Protein AF-A0A8R1Y321-F1 (afdb_monomer_lite)

Organism: Onchocerca volvulus (NCBI:txid6282)

Secondary structure (DSSP, 8-state):
-HHHHHHHHHHHHHHHHHHHHHHHHHTS--GGG-HHHHHHHHHHHHHHHHHTT-SEEEEEEEEEEEEEEESSEEEEEEEEEEEEEEEESTT--HHHHTTPPB-TTS--EEEEEEEEEETT--EEEEE-

Sequence (128 aa):
MQIYFLISTIFEMLRLIVLSAIFVSFSNGQYENDSDVKDVIDDSLLMINAKMKSKFLYKLEKIVKAHVLVVESTIYDLVLRLAPTSCKMKGLKRSSIGKCKRNMKQKPKDVALRISESMTGKLTVELK

Foldseek 3Di:
DVVVVVVVVVVVVVVVVVVVVVVVVCLLPQCQVPPVVVVLCLVCQLVVQVVVPDQFGKDFPGWPGWDWDDDQKIKIWTKTWIFTFPHGNPPDDSVCNVVTHGDPVDGTDIWTKMWIQHPVRDIDIGTD

InterPro domains:
  IPR000010 Cystatin domain [PF00031] (33-95)
  IPR000010 Cystatin domain [cd00042] (32-118)
  IPR046350 Cystatin superfamily [SSF54403] (32-104)

Structure (mmCIF, N/CA/C/O backbone):
data_AF-A0A8R1Y321-F1
#
_entry.id   AF-A0A8R1Y321-F1
#
loop_
_atom_site.group_PDB
_atom_site.id
_atom_site.type_symbol
_atom_site.label_atom_id
_atom_site.label_alt_id
_atom_site.label_comp_id
_atom_site.label_asym_id
_atom_site.label_entity_id
_atom_site.label_seq_id
_atom_site.pdbx_PDB_ins_code
_atom_site.Cartn_x
_atom_site.Cartn_y
_atom_site.Cartn_z
_atom_site.occupancy
_atom_site.B_iso_or_equiv
_atom_site.auth_seq_id
_atom_site.auth_comp_id
_atom_site.auth_asym_id
_atom_site.auth_atom_id
_atom_site.pdbx_PDB_model_num
ATOM 1 N N . MET A 1 1 ? 23.210 24.490 -53.028 1.00 63.00 1 MET A N 1
ATOM 2 C CA . MET A 1 1 ? 22.841 23.098 -52.677 1.00 63.00 1 MET A CA 1
ATOM 3 C C . MET A 1 1 ? 22.967 22.809 -51.173 1.00 63.00 1 MET A C 1
ATOM 5 O O . MET A 1 1 ? 22.048 22.224 -50.624 1.00 63.00 1 MET A O 1
ATOM 9 N N . GLN A 1 2 ? 24.008 23.284 -50.470 1.00 66.06 2 GLN A N 1
ATOM 10 C CA . GLN A 1 2 ? 24.185 23.075 -49.014 1.00 66.06 2 GLN A CA 1
ATOM 11 C C . GLN A 1 2 ? 23.057 23.606 -48.106 1.00 66.06 2 GLN A C 1
ATOM 13 O O . GLN A 1 2 ? 22.724 22.957 -47.121 1.00 66.06 2 GLN A O 1
ATOM 18 N N . ILE A 1 3 ? 22.437 24.746 -48.436 1.00 73.12 3 ILE A N 1
ATOM 19 C CA . ILE A 1 3 ? 21.375 25.344 -47.602 1.00 73.12 3 ILE A CA 1
ATOM 20 C C . ILE A 1 3 ? 20.132 24.441 -47.533 1.00 73.12 3 ILE A C 1
ATOM 22 O O . ILE A 1 3 ? 19.576 24.244 -46.459 1.00 73.12 3 ILE A O 1
ATOM 26 N N . TYR A 1 4 ? 19.738 23.826 -48.653 1.00 70.12 4 TYR A N 1
ATOM 27 C CA . TYR A 1 4 ? 18.613 22.883 -48.684 1.00 70.12 4 TYR A CA 1
ATOM 28 C C . TYR A 1 4 ? 18.871 21.650 -47.815 1.00 70.12 4 TYR A C 1
ATOM 30 O O . TYR A 1 4 ? 17.965 21.176 -47.135 1.00 70.12 4 TYR A O 1
ATOM 38 N N . PHE A 1 5 ? 20.116 21.169 -47.789 1.00 70.00 5 PHE A N 1
ATOM 39 C CA . PHE A 1 5 ? 20.499 20.030 -46.960 1.00 70.00 5 PHE A CA 1
ATOM 40 C C . PHE A 1 5 ? 20.405 20.362 -45.461 1.00 70.00 5 PHE A C 1
ATOM 42 O O . PHE A 1 5 ? 19.859 19.574 -44.698 1.00 70.00 5 PHE A O 1
ATOM 49 N N . LEU A 1 6 ? 20.848 21.558 -45.051 1.00 68.25 6 LEU A N 1
ATOM 50 C CA . LEU A 1 6 ? 20.747 22.038 -43.664 1.00 68.25 6 LEU A CA 1
ATOM 51 C C . LEU A 1 6 ? 19.299 22.260 -43.204 1.00 68.25 6 LEU A C 1
ATOM 53 O O . LEU A 1 6 ? 18.945 21.913 -42.083 1.00 68.25 6 LEU A O 1
ATOM 57 N N . ILE A 1 7 ? 18.443 22.824 -44.060 1.00 74.81 7 ILE A N 1
ATOM 58 C CA . ILE A 1 7 ? 17.025 23.026 -43.721 1.00 74.81 7 ILE A CA 1
ATOM 59 C C . ILE A 1 7 ? 16.316 21.672 -43.574 1.00 74.81 7 ILE A C 1
ATOM 61 O O . ILE A 1 7 ? 15.535 21.485 -42.641 1.00 74.81 7 ILE A O 1
ATOM 65 N N . SER A 1 8 ? 16.628 20.709 -44.448 1.00 77.31 8 SER A N 1
ATOM 66 C CA . SER A 1 8 ? 16.057 19.361 -44.382 1.00 77.31 8 SER A CA 1
ATOM 67 C C . SER A 1 8 ? 16.451 18.622 -43.101 1.00 77.31 8 SER A C 1
ATOM 69 O O . SER A 1 8 ? 15.596 17.985 -42.490 1.00 77.31 8 SER A O 1
ATOM 71 N N . THR A 1 9 ? 17.710 18.712 -42.658 1.00 75.44 9 THR A N 1
ATOM 72 C CA . THR A 1 9 ? 18.143 18.053 -41.413 1.00 75.44 9 THR A CA 1
ATOM 73 C C . THR A 1 9 ? 17.511 18.688 -40.179 1.00 75.44 9 THR A C 1
ATOM 75 O O . THR A 1 9 ? 17.094 17.964 -39.278 1.00 75.44 9 THR A O 1
ATOM 78 N N . ILE A 1 10 ? 17.369 20.018 -40.142 1.00 79.06 10 ILE A N 1
ATOM 79 C CA . ILE A 1 10 ? 16.672 20.712 -39.048 1.00 79.06 10 ILE A CA 1
ATOM 80 C C . ILE A 1 10 ? 15.201 20.286 -38.988 1.00 79.06 10 ILE A C 1
ATOM 82 O O . ILE A 1 10 ? 14.695 20.028 -37.898 1.00 79.06 10 ILE A O 1
ATOM 86 N N . PHE A 1 11 ? 14.522 20.172 -40.134 1.00 79.12 11 PHE A N 1
ATOM 87 C CA . PHE A 1 11 ? 13.121 19.751 -40.181 1.00 79.12 11 PHE A CA 1
ATOM 88 C C . PHE A 1 11 ? 12.925 18.316 -39.672 1.00 79.12 11 PHE A C 1
ATOM 90 O O . PHE A 1 11 ? 12.027 18.076 -38.865 1.00 79.12 11 PHE A O 1
ATOM 97 N N . GLU A 1 12 ? 13.791 17.376 -40.064 1.00 78.75 12 GLU A N 1
ATOM 98 C CA . GLU A 1 12 ? 13.739 15.993 -39.565 1.00 78.75 12 GLU A CA 1
ATOM 99 C C . GLU A 1 12 ? 14.048 15.903 -38.065 1.00 78.75 12 GLU A C 1
ATOM 101 O O . GLU A 1 12 ? 13.339 15.222 -37.322 1.00 78.75 12 GLU A O 1
ATOM 106 N N . MET A 1 13 ? 15.038 16.659 -37.581 1.00 77.25 13 MET A N 1
ATOM 107 C CA . MET A 1 13 ? 15.324 16.763 -36.145 1.00 77.25 13 MET A CA 1
ATOM 108 C C . MET A 1 13 ? 14.121 17.318 -35.372 1.00 77.25 13 MET A C 1
ATOM 110 O O . MET A 1 13 ? 13.748 16.773 -34.334 1.00 77.25 13 MET A O 1
ATOM 114 N N . LEU A 1 14 ? 13.469 18.364 -35.892 1.00 79.25 14 LEU A N 1
ATOM 115 C CA . LEU A 1 14 ? 12.276 18.945 -35.279 1.00 79.25 14 LEU A CA 1
ATOM 116 C C . LEU A 1 14 ? 11.122 17.934 -35.248 1.00 79.25 14 LEU A C 1
ATOM 118 O O . LEU A 1 14 ? 10.436 17.810 -34.236 1.00 79.25 14 LEU A O 1
ATOM 122 N N . ARG A 1 15 ? 10.938 17.168 -36.329 1.00 78.62 15 ARG A N 1
ATOM 123 C CA . ARG A 1 15 ? 9.914 16.124 -36.429 1.00 78.62 15 ARG A CA 1
ATOM 124 C C . ARG A 1 15 ? 10.136 15.017 -35.399 1.00 78.62 15 ARG A C 1
ATOM 126 O O . ARG A 1 15 ? 9.180 14.613 -34.742 1.00 78.62 15 ARG A O 1
ATOM 1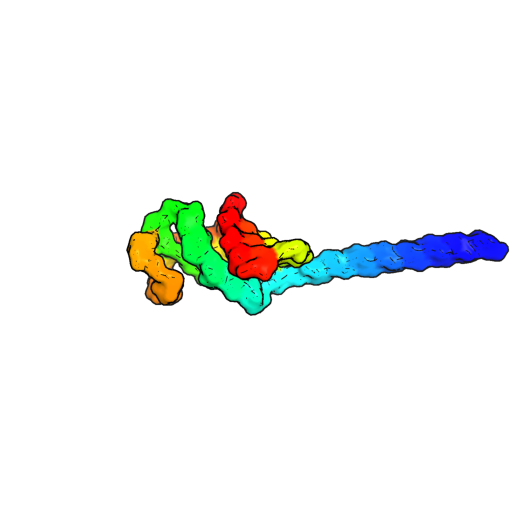33 N N . LEU A 1 16 ? 11.381 14.580 -35.200 1.00 74.38 16 LEU A N 1
ATOM 134 C CA . LEU A 1 16 ? 11.735 13.601 -34.167 1.00 74.38 16 LEU A CA 1
ATOM 135 C C . LEU A 1 16 ? 11.481 14.132 -32.747 1.00 74.38 16 LEU A C 1
ATOM 137 O O . LEU A 1 16 ? 10.967 13.393 -31.908 1.00 74.38 16 LEU A O 1
ATOM 141 N N . ILE A 1 17 ? 11.777 15.409 -32.484 1.00 76.50 17 ILE A N 1
ATOM 142 C CA . ILE A 1 17 ? 11.510 16.054 -31.185 1.00 76.50 17 ILE A CA 1
ATOM 143 C C . ILE A 1 17 ? 10.001 16.166 -30.920 1.00 76.50 17 ILE A C 1
ATOM 145 O O . ILE A 1 17 ? 9.538 15.892 -29.814 1.00 76.50 17 ILE A O 1
ATOM 149 N N . VAL A 1 18 ? 9.210 16.537 -31.929 1.00 75.50 18 VAL A N 1
ATOM 150 C CA . VAL A 1 18 ? 7.747 16.613 -31.795 1.00 75.50 18 VAL A CA 1
ATOM 151 C C . VAL A 1 18 ? 7.155 15.222 -31.550 1.00 75.50 18 VAL A C 1
ATOM 153 O O . VAL A 1 18 ? 6.310 15.065 -30.670 1.00 75.50 18 VAL A O 1
ATOM 156 N N . LEU A 1 19 ? 7.627 14.196 -32.266 1.00 72.50 19 LEU A N 1
ATOM 157 C CA . LEU A 1 19 ? 7.163 12.817 -32.082 1.00 72.50 19 LEU A CA 1
ATOM 158 C C . LEU A 1 19 ? 7.495 12.269 -30.688 1.00 72.50 19 LEU A C 1
ATOM 160 O O . LEU A 1 19 ? 6.642 11.628 -30.072 1.00 72.50 19 LEU A O 1
ATOM 164 N N . SER A 1 20 ? 8.687 12.555 -30.155 1.00 66.38 20 SER A N 1
ATOM 165 C CA . SER A 1 20 ? 9.057 12.122 -28.802 1.00 66.38 20 SER A CA 1
ATOM 166 C C . SER A 1 20 ? 8.240 12.837 -27.719 1.00 66.38 20 SER A C 1
ATOM 168 O O . SER A 1 20 ? 7.774 12.186 -26.784 1.00 66.38 20 SER A O 1
ATOM 170 N N . ALA A 1 21 ? 7.961 14.136 -27.873 1.00 63.66 21 ALA A N 1
ATOM 171 C CA . ALA A 1 21 ? 7.111 14.888 -26.944 1.00 63.66 21 ALA A CA 1
ATOM 172 C C . ALA A 1 21 ? 5.655 14.377 -26.910 1.00 63.66 21 ALA A C 1
ATOM 174 O O . ALA A 1 21 ? 5.042 14.291 -25.838 1.00 63.66 21 ALA A O 1
ATOM 175 N N . ILE A 1 22 ? 5.103 13.995 -28.068 1.00 61.16 22 ILE A N 1
ATOM 176 C CA . ILE A 1 22 ? 3.767 13.383 -28.153 1.00 61.16 22 ILE A CA 1
ATOM 177 C C . ILE A 1 22 ? 3.756 12.030 -27.431 1.00 61.16 22 ILE A C 1
ATOM 179 O O . ILE A 1 22 ? 2.821 11.751 -26.679 1.00 61.16 22 ILE A O 1
ATOM 183 N N . PHE A 1 23 ? 4.805 11.217 -27.594 1.00 57.06 23 PHE A N 1
ATOM 184 C CA . PHE A 1 23 ? 4.894 9.903 -26.954 1.00 57.06 23 PHE A CA 1
ATOM 185 C C . PHE A 1 23 ? 4.923 10.002 -25.420 1.00 57.06 23 PHE A C 1
ATOM 187 O O . PHE A 1 23 ? 4.174 9.298 -24.745 1.00 57.06 23 PHE A O 1
ATOM 194 N N . VAL A 1 24 ? 5.694 10.949 -24.869 1.00 57.78 24 VAL A N 1
ATOM 195 C CA . VAL A 1 24 ? 5.735 11.221 -23.416 1.00 57.78 24 VAL A CA 1
ATOM 196 C C . VAL A 1 24 ? 4.381 11.715 -22.890 1.00 57.78 24 VAL A C 1
ATOM 198 O O . VAL A 1 24 ? 3.977 11.397 -21.771 1.00 57.78 24 VAL A O 1
ATOM 201 N N . SER A 1 25 ? 3.639 12.473 -23.699 1.00 53.44 25 SER A N 1
ATOM 202 C CA . SER A 1 25 ? 2.307 12.951 -23.313 1.00 53.44 25 SER A CA 1
ATOM 203 C C . SER A 1 25 ? 1.280 11.816 -23.294 1.00 53.44 25 SER A C 1
ATOM 205 O O . SER A 1 25 ? 0.476 11.744 -22.365 1.00 53.44 25 SER A O 1
ATOM 207 N N . PHE A 1 26 ? 1.340 10.906 -24.272 1.00 51.69 26 PHE A N 1
ATOM 208 C CA . PHE A 1 26 ? 0.437 9.757 -24.387 1.00 51.69 26 PHE A CA 1
ATOM 209 C C . PHE A 1 26 ? 0.659 8.709 -23.285 1.00 51.69 26 PHE A C 1
ATOM 211 O O . PHE A 1 26 ? -0.299 8.075 -22.850 1.00 51.69 26 PHE A O 1
ATOM 218 N N . SER A 1 27 ? 1.882 8.580 -22.756 1.00 51.97 27 SER A N 1
ATOM 219 C CA . SER A 1 27 ? 2.160 7.695 -21.613 1.00 51.97 27 SER A CA 1
ATOM 220 C C . SER A 1 27 ? 1.518 8.135 -20.290 1.00 51.97 27 SER A C 1
ATOM 222 O O . SER A 1 27 ? 1.479 7.343 -19.350 1.00 51.97 27 SER A O 1
ATOM 224 N N . ASN A 1 28 ? 0.922 9.335 -20.218 1.00 53.28 28 ASN A N 1
ATOM 225 C CA . ASN A 1 28 ? 0.047 9.738 -19.105 1.00 53.28 28 ASN A CA 1
ATOM 226 C C . ASN A 1 28 ? -1.347 9.086 -19.188 1.00 53.28 28 ASN A C 1
ATOM 228 O O . ASN A 1 28 ? -2.345 9.705 -18.812 1.00 53.28 28 ASN A O 1
ATOM 232 N N . GLY A 1 29 ? -1.417 7.862 -19.723 1.00 55.91 29 GLY A N 1
ATOM 233 C CA . GLY A 1 29 ? -2.636 7.079 -19.838 1.00 55.91 29 GLY A CA 1
ATOM 234 C C . GLY A 1 29 ? -3.376 7.041 -18.507 1.00 55.91 29 GLY A C 1
ATOM 235 O O . GLY A 1 29 ? -2.780 6.967 -17.439 1.00 55.91 29 GLY A O 1
ATOM 236 N N . GLN A 1 30 ? -4.694 7.159 -18.572 1.00 64.75 30 GLN A N 1
ATOM 237 C CA . GLN A 1 30 ? -5.570 7.066 -17.414 1.00 64.75 30 GLN A CA 1
ATOM 238 C C . GLN A 1 30 ? -5.528 5.639 -16.846 1.00 64.75 30 GLN A C 1
ATOM 240 O O . GLN A 1 30 ? -6.291 4.769 -17.266 1.00 64.75 30 GLN A O 1
ATOM 245 N N . TYR A 1 31 ? -4.610 5.384 -15.908 1.00 76.69 31 TYR A N 1
ATOM 246 C CA . TYR A 1 31 ? -4.430 4.072 -15.277 1.00 76.69 31 TYR A CA 1
ATOM 247 C C . TYR A 1 31 ? -5.498 3.774 -14.205 1.00 76.69 31 TYR A C 1
ATOM 249 O O . TYR A 1 31 ? -5.404 2.782 -13.489 1.00 76.69 31 TYR A O 1
ATOM 257 N N . GLU A 1 32 ? -6.540 4.605 -14.050 1.00 77.12 32 GLU A N 1
ATOM 258 C CA . GLU A 1 32 ? -7.569 4.403 -13.017 1.00 77.12 32 GLU A CA 1
ATOM 259 C C . GLU A 1 32 ? -8.390 3.119 -13.222 1.00 77.12 32 GLU A C 1
ATOM 261 O O . GLU A 1 32 ? -9.014 2.624 -12.280 1.00 77.12 32 GLU A O 1
ATOM 266 N N . ASN A 1 33 ? -8.409 2.584 -14.445 1.00 80.94 33 ASN A N 1
ATOM 267 C CA . ASN A 1 33 ? -9.113 1.346 -14.779 1.00 80.94 33 ASN A CA 1
ATOM 268 C C . ASN A 1 33 ? -8.189 0.138 -14.959 1.00 80.94 33 ASN A C 1
ATOM 270 O O . ASN A 1 33 ? -8.715 -0.968 -15.108 1.00 80.94 33 ASN A O 1
ATOM 274 N N . ASP A 1 34 ? -6.875 0.352 -14.910 1.00 86.69 34 ASP A N 1
ATOM 275 C CA . ASP A 1 34 ? -5.849 -0.673 -15.074 1.00 86.69 34 ASP A CA 1
ATOM 276 C C . ASP A 1 34 ? -5.964 -1.739 -13.967 1.00 86.69 34 ASP A C 1
ATOM 278 O O . ASP A 1 34 ? -6.208 -1.412 -12.797 1.00 86.69 34 ASP A O 1
ATOM 282 N N . SER A 1 35 ? -5.874 -3.019 -14.342 1.00 89.25 35 SER A N 1
ATOM 283 C CA . SER A 1 35 ? -5.956 -4.137 -13.394 1.00 89.25 35 SER A CA 1
ATOM 284 C C . SER A 1 35 ? -4.793 -4.129 -12.416 1.00 89.25 35 SER A C 1
ATOM 286 O O . SER A 1 35 ? -5.013 -4.322 -11.223 1.00 89.25 35 SER A O 1
ATOM 288 N N . ASP A 1 36 ? -3.594 -3.809 -12.891 1.00 88.62 36 ASP A N 1
ATOM 289 C CA . ASP A 1 36 ? -2.369 -3.883 -12.102 1.00 88.62 36 ASP A CA 1
ATOM 290 C C . ASP A 1 36 ? -2.398 -2.804 -11.014 1.00 88.62 36 ASP A C 1
ATOM 292 O O . ASP A 1 36 ? -2.074 -3.049 -9.851 1.00 88.62 36 ASP A O 1
ATOM 296 N N . VAL A 1 37 ? -2.925 -1.618 -11.347 1.00 92.44 37 VAL A N 1
ATOM 297 C CA . VAL A 1 37 ? -3.153 -0.550 -10.364 1.00 92.44 37 VAL A CA 1
ATOM 298 C C . VAL A 1 37 ? -4.157 -0.978 -9.293 1.00 92.44 37 VAL A C 1
ATOM 300 O O . VAL A 1 37 ? -3.949 -0.692 -8.111 1.00 92.44 37 VAL A O 1
ATOM 303 N N . LYS A 1 38 ? -5.247 -1.659 -9.668 1.00 93.25 38 LYS A N 1
ATOM 304 C CA . LYS A 1 38 ? -6.242 -2.148 -8.698 1.00 93.25 38 LYS A CA 1
ATOM 305 C C . LYS A 1 38 ? -5.651 -3.208 -7.777 1.00 93.25 38 LYS A C 1
ATOM 307 O O . LYS A 1 38 ? -5.846 -3.107 -6.565 1.00 93.25 38 LYS A O 1
ATOM 312 N N . ASP A 1 39 ? -4.894 -4.147 -8.328 1.00 92.44 39 ASP A N 1
ATOM 313 C CA . ASP A 1 39 ? -4.267 -5.228 -7.573 1.00 92.44 39 ASP A CA 1
ATOM 314 C C . ASP A 1 39 ? -3.256 -4.675 -6.563 1.00 92.44 39 ASP A C 1
ATOM 316 O O . ASP A 1 39 ? -3.322 -4.997 -5.373 1.00 92.44 39 ASP A O 1
ATOM 320 N N . VAL A 1 40 ? -2.410 -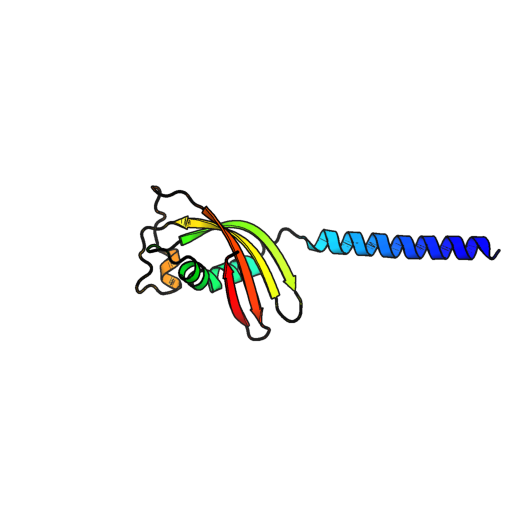3.728 -6.980 1.00 94.25 40 VAL A N 1
ATOM 321 C CA . VAL A 1 40 ? -1.450 -3.057 -6.090 1.00 94.25 40 VAL A CA 1
ATOM 322 C C . VAL A 1 40 ? -2.152 -2.252 -4.991 1.00 94.25 40 VAL A C 1
ATOM 324 O O . VAL A 1 40 ? -1.700 -2.227 -3.837 1.00 94.25 40 VAL A O 1
ATOM 327 N N . ILE A 1 41 ? -3.286 -1.609 -5.284 1.00 94.75 41 ILE A N 1
ATOM 328 C CA . ILE A 1 41 ? -4.084 -0.922 -4.256 1.00 94.75 41 ILE A CA 1
ATOM 329 C C . ILE A 1 41 ? -4.686 -1.928 -3.268 1.00 94.75 41 ILE A C 1
ATOM 331 O O . ILE A 1 41 ? -4.621 -1.704 -2.057 1.00 94.75 41 ILE A O 1
ATOM 335 N N . ASP A 1 42 ? -5.241 -3.039 -3.744 1.00 92.75 42 ASP A N 1
ATOM 336 C CA . ASP A 1 42 ? -5.844 -4.064 -2.890 1.00 92.75 42 ASP A CA 1
ATOM 337 C C . ASP A 1 42 ? -4.802 -4.801 -2.032 1.00 92.75 42 ASP A C 1
ATOM 339 O O . ASP A 1 42 ? -5.083 -5.167 -0.880 1.00 92.75 42 ASP A O 1
ATOM 343 N N . ASP A 1 43 ? -3.591 -4.992 -2.557 1.00 92.62 43 ASP A N 1
ATOM 344 C CA . ASP A 1 43 ? -2.420 -5.512 -1.848 1.00 92.62 43 ASP A CA 1
ATOM 345 C C . ASP A 1 43 ? -1.950 -4.558 -0.746 1.00 92.62 43 ASP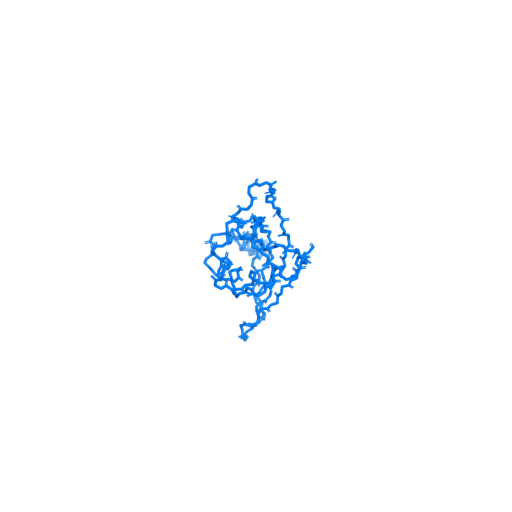 A C 1
ATOM 347 O O . ASP A 1 43 ? -1.674 -4.969 0.389 1.00 92.62 43 ASP A O 1
ATOM 351 N N . SER A 1 44 ? -1.932 -3.263 -1.048 1.00 94.12 44 SER A N 1
ATOM 352 C CA . SER A 1 44 ? -1.436 -2.219 -0.152 1.00 94.12 44 SER A CA 1
ATOM 353 C C . SER A 1 44 ? -2.492 -1.650 0.803 1.00 94.12 44 SER A C 1
ATOM 355 O O . SER A 1 44 ? -2.137 -0.937 1.748 1.00 94.12 44 SER A O 1
ATOM 357 N N . LEU A 1 45 ? -3.781 -1.978 0.645 1.00 93.50 45 LEU A N 1
ATOM 358 C CA . LEU A 1 45 ? -4.886 -1.344 1.378 1.00 93.50 45 LEU A CA 1
ATOM 359 C C . LEU A 1 45 ? -4.735 -1.428 2.902 1.00 93.50 45 LEU A C 1
ATOM 361 O O . LEU A 1 45 ? -5.094 -0.488 3.619 1.00 93.50 45 LEU A O 1
ATOM 365 N N . LEU A 1 46 ? -4.184 -2.532 3.415 1.00 91.62 46 LEU A N 1
ATOM 366 C CA . LEU A 1 46 ? -3.907 -2.687 4.845 1.00 91.62 46 LEU A CA 1
ATOM 367 C C . LEU A 1 46 ? -2.776 -1.752 5.310 1.00 91.62 46 LEU A C 1
ATOM 369 O O . LEU A 1 46 ? -2.886 -1.144 6.376 1.00 91.62 46 LEU A O 1
ATOM 373 N N . MET A 1 47 ? -1.726 -1.589 4.500 1.00 93.56 47 MET A N 1
ATOM 374 C CA . MET A 1 47 ? -0.626 -0.659 4.775 1.00 93.56 47 MET A CA 1
ATOM 375 C C . MET A 1 47 ? -1.101 0.797 4.714 1.00 93.56 47 MET A C 1
ATOM 377 O O . MET A 1 47 ? -0.788 1.574 5.616 1.00 93.56 47 MET A O 1
ATOM 381 N N . ILE A 1 48 ? -1.923 1.150 3.718 1.00 94.94 48 ILE A N 1
ATOM 382 C CA . ILE A 1 48 ? -2.563 2.471 3.602 1.00 94.94 48 ILE A CA 1
ATOM 383 C C . ILE A 1 48 ? -3.363 2.770 4.875 1.00 94.94 48 ILE A C 1
ATOM 385 O O . ILE A 1 48 ? -3.165 3.798 5.525 1.00 94.94 48 ILE A O 1
ATOM 389 N N . ASN A 1 49 ? -4.223 1.835 5.284 1.00 93.69 49 ASN A N 1
ATOM 390 C CA . ASN A 1 49 ? -5.017 1.945 6.504 1.00 93.69 49 ASN A CA 1
ATOM 391 C C . ASN A 1 49 ? -4.152 2.148 7.759 1.00 93.69 49 ASN A C 1
ATOM 393 O O . ASN A 1 49 ? -4.451 3.029 8.571 1.00 93.69 49 ASN A O 1
ATOM 397 N N . ALA A 1 50 ? -3.061 1.389 7.894 1.00 92.56 50 ALA A N 1
ATOM 398 C CA . ALA A 1 50 ? -2.116 1.536 8.998 1.00 92.56 50 ALA A CA 1
ATOM 399 C C . ALA A 1 50 ? -1.448 2.925 9.010 1.00 92.56 50 ALA A C 1
ATOM 401 O O . ALA A 1 50 ? -1.357 3.558 10.066 1.00 92.56 50 ALA A O 1
ATOM 402 N N . LYS A 1 51 ? -1.043 3.443 7.841 1.00 94.19 51 LYS A N 1
ATOM 403 C CA . LYS A 1 51 ? -0.424 4.773 7.702 1.00 94.19 51 LYS A CA 1
ATOM 404 C C . LYS A 1 51 ? -1.378 5.917 8.042 1.00 94.19 51 LYS A C 1
ATOM 406 O O . LYS A 1 51 ? -0.935 6.920 8.593 1.00 94.19 51 LYS A O 1
ATOM 411 N N . MET A 1 52 ? -2.680 5.763 7.796 1.00 92.62 52 MET A N 1
ATOM 412 C CA . MET A 1 52 ? -3.674 6.793 8.127 1.00 92.62 52 MET A CA 1
ATOM 413 C C . MET A 1 52 ? -3.942 6.961 9.630 1.00 92.62 52 MET A C 1
ATOM 415 O O . MET A 1 52 ? -4.635 7.905 10.010 1.00 92.62 52 MET A O 1
ATOM 419 N N . LYS A 1 53 ? -3.447 6.052 10.486 1.00 88.88 53 LYS A N 1
ATOM 420 C CA . LYS A 1 53 ? -3.567 6.119 11.959 1.00 88.88 53 LYS A CA 1
ATOM 421 C C . LYS A 1 53 ? -5.005 6.307 12.475 1.00 88.88 53 LYS A C 1
ATOM 423 O O . LYS A 1 53 ? -5.226 6.872 13.546 1.00 88.88 53 LYS A O 1
ATOM 428 N N . SER A 1 54 ? -6.008 5.832 11.735 1.00 89.38 54 SER A N 1
ATOM 429 C CA . SER A 1 54 ? -7.407 5.934 12.159 1.00 89.38 54 SER A CA 1
ATOM 430 C C . SER A 1 54 ? -7.819 4.774 13.064 1.00 89.38 54 SER A C 1
ATOM 432 O O . SER A 1 54 ? -7.323 3.655 12.947 1.00 89.38 54 SER A O 1
ATOM 434 N N . LYS A 1 55 ? -8.794 5.025 13.945 1.00 89.38 55 LYS A N 1
ATOM 435 C CA . LYS A 1 55 ? -9.422 3.980 14.770 1.00 89.38 55 LYS A CA 1
ATOM 436 C C . LYS A 1 55 ? -10.227 2.980 13.927 1.00 89.38 55 LYS A C 1
ATOM 438 O O . LYS A 1 55 ? -10.396 1.833 14.349 1.00 89.38 55 LYS A O 1
ATOM 443 N N . PHE A 1 56 ? -10.716 3.414 12.766 1.00 91.12 56 PHE A N 1
ATOM 444 C CA . PHE A 1 56 ? -11.557 2.628 11.868 1.00 91.12 56 PHE A CA 1
ATOM 445 C C . PHE A 1 56 ? -10.851 2.346 10.545 1.00 91.12 56 PHE A C 1
ATOM 447 O O . PHE A 1 56 ? -10.029 3.140 10.088 1.00 91.12 56 PHE A O 1
ATOM 454 N N . LEU A 1 57 ? -11.209 1.223 9.928 1.00 92.69 57 LEU A N 1
ATOM 455 C CA . LEU A 1 57 ? -10.773 0.889 8.582 1.00 92.69 57 LEU A CA 1
ATOM 456 C C . LEU A 1 57 ? -11.483 1.750 7.541 1.00 92.69 57 LEU A C 1
ATOM 458 O O . LEU A 1 57 ? -12.639 2.151 7.709 1.00 92.69 57 LEU A O 1
ATOM 462 N N . TYR A 1 58 ? -10.801 1.934 6.426 1.00 93.81 58 TYR A N 1
ATOM 463 C CA . TYR A 1 58 ? -11.294 2.541 5.211 1.00 93.81 58 TYR A CA 1
ATOM 464 C C . TYR A 1 58 ? -11.237 1.530 4.077 1.00 93.81 58 TYR A C 1
ATOM 466 O O . TYR A 1 58 ? -10.335 0.691 4.007 1.00 93.81 58 TYR A O 1
ATOM 474 N N . LYS A 1 59 ? -12.209 1.642 3.182 1.00 93.31 59 LYS A N 1
ATOM 475 C CA . LYS A 1 59 ? -12.282 0.889 1.936 1.00 93.31 59 LYS A CA 1
ATOM 476 C C . LYS A 1 59 ? -12.004 1.800 0.758 1.00 93.31 59 LYS A C 1
ATOM 478 O O . LYS A 1 59 ? -12.367 2.976 0.802 1.00 93.31 59 LYS A O 1
ATOM 483 N N . LEU A 1 60 ? -11.435 1.232 -0.296 1.00 94.50 60 LEU A N 1
ATOM 484 C CA . LEU A 1 60 ? -11.402 1.884 -1.592 1.00 94.50 60 LEU A CA 1
ATOM 485 C C . LEU A 1 60 ? -12.837 2.076 -2.100 1.00 94.50 60 LEU A C 1
ATOM 487 O O . LEU A 1 60 ? -13.626 1.134 -2.118 1.00 94.50 60 LEU A O 1
ATOM 491 N N . GLU A 1 61 ? -13.178 3.307 -2.467 1.00 93.44 61 GLU A N 1
ATOM 492 C CA . GLU A 1 61 ? -14.429 3.636 -3.154 1.00 93.44 61 GLU A CA 1
ATOM 493 C C . GLU A 1 61 ? -14.176 3.937 -4.630 1.00 93.44 61 GLU A C 1
ATOM 495 O O . GLU A 1 61 ? -14.926 3.479 -5.487 1.00 93.44 61 GLU A O 1
ATOM 500 N N . LYS A 1 62 ? -13.123 4.707 -4.929 1.00 93.88 62 LYS A N 1
ATOM 501 C CA . LYS A 1 62 ? -12.766 5.077 -6.298 1.00 93.88 62 LYS A CA 1
ATOM 502 C C . LYS A 1 62 ? -11.281 5.420 -6.407 1.00 93.88 62 LYS A C 1
ATOM 504 O O . LYS A 1 62 ? -10.727 6.047 -5.507 1.00 93.88 62 LYS A O 1
ATOM 509 N N . ILE A 1 63 ? -10.669 5.081 -7.536 1.00 94.69 63 ILE A N 1
ATOM 510 C CA . ILE A 1 63 ? -9.374 5.631 -7.949 1.00 94.69 63 ILE A CA 1
ATOM 511 C C . ILE A 1 63 ? -9.666 6.967 -8.644 1.00 94.69 63 ILE A C 1
ATOM 513 O O . ILE A 1 63 ? -10.357 7.008 -9.660 1.00 94.69 63 ILE A O 1
ATOM 517 N N . VAL A 1 64 ? -9.257 8.076 -8.026 1.00 93.94 64 VAL A N 1
ATOM 518 C CA . VAL A 1 64 ? -9.521 9.435 -8.532 1.00 93.94 64 VAL A CA 1
ATOM 519 C C . VAL A 1 64 ? -8.490 9.822 -9.581 1.00 93.94 64 VAL A C 1
ATOM 521 O O . VAL A 1 64 ? -8.846 10.451 -10.572 1.00 93.94 64 VAL A O 1
ATOM 524 N N . LYS A 1 65 ? -7.230 9.460 -9.334 1.00 92.94 65 LYS A N 1
ATOM 525 C CA . LYS A 1 65 ? -6.112 9.674 -10.247 1.00 92.94 65 LYS A CA 1
ATOM 526 C C . LYS A 1 65 ? -5.104 8.548 -10.083 1.00 92.94 65 LYS A C 1
ATOM 528 O O . LYS A 1 65 ? -4.808 8.179 -8.942 1.00 92.94 65 LYS A O 1
ATOM 533 N N . ALA A 1 66 ? -4.550 8.070 -11.188 1.00 93.38 66 ALA A N 1
ATOM 534 C CA . ALA A 1 66 ? -3.424 7.149 -11.172 1.00 93.38 66 ALA A CA 1
ATOM 535 C C . ALA A 1 66 ? -2.362 7.561 -12.192 1.00 93.38 66 ALA A C 1
ATOM 537 O O . ALA A 1 66 ? -2.659 7.774 -13.363 1.00 93.38 66 ALA A O 1
ATOM 538 N N . HIS A 1 67 ? -1.120 7.677 -11.733 1.00 91.69 67 HIS A N 1
ATOM 539 C CA . HIS A 1 67 ? 0.049 7.859 -12.581 1.00 91.69 67 HIS A CA 1
ATOM 540 C C . HIS A 1 67 ? 1.066 6.772 -12.254 1.00 91.69 67 HIS A C 1
ATOM 542 O O . HIS A 1 67 ? 1.443 6.612 -11.091 1.00 91.69 67 HIS A O 1
ATOM 548 N N . VAL A 1 68 ? 1.513 6.048 -13.274 1.00 91.00 68 VAL A N 1
ATOM 549 C CA . VAL A 1 68 ? 2.458 4.941 -13.133 1.00 91.00 68 VAL A CA 1
ATOM 550 C C . VAL A 1 68 ? 3.766 5.316 -13.813 1.00 91.00 68 VAL A C 1
ATOM 552 O O . VAL A 1 68 ? 3.774 5.782 -14.949 1.00 91.00 68 VAL A O 1
ATOM 555 N N . LEU A 1 69 ? 4.872 5.121 -13.104 1.00 88.62 69 LEU A N 1
ATOM 556 C CA . LEU A 1 69 ? 6.220 5.294 -13.624 1.00 88.62 69 LEU A CA 1
ATOM 557 C C . LEU A 1 69 ? 6.996 3.995 -13.424 1.00 88.62 69 LEU A C 1
ATOM 559 O O . LEU A 1 69 ? 7.206 3.566 -12.291 1.00 88.62 69 LEU A O 1
ATOM 563 N N . VAL A 1 70 ? 7.442 3.396 -14.522 1.00 86.88 70 VAL A N 1
ATOM 564 C CA . VAL A 1 70 ? 8.237 2.164 -14.512 1.00 86.88 70 VAL A CA 1
ATOM 565 C C . VAL A 1 70 ? 9.712 2.532 -14.691 1.00 86.88 70 VAL A C 1
ATOM 567 O O . VAL A 1 70 ? 10.087 3.092 -15.720 1.00 86.88 70 VAL A O 1
ATOM 570 N N . VAL A 1 71 ? 10.541 2.250 -13.681 1.00 83.38 71 VAL A N 1
ATOM 571 C CA . VAL A 1 71 ? 12.013 2.402 -13.719 1.00 83.38 71 VAL A CA 1
ATOM 572 C C . VAL A 1 71 ? 12.644 1.084 -13.235 1.00 83.38 71 VAL A C 1
ATOM 574 O O . VAL A 1 71 ? 12.214 0.017 -13.657 1.00 83.38 71 VAL A O 1
ATOM 577 N N . GLU A 1 72 ? 13.614 1.110 -12.313 1.00 86.75 72 GLU A N 1
ATOM 578 C CA . GLU A 1 72 ? 14.089 -0.082 -11.586 1.00 86.75 72 GLU A CA 1
ATOM 579 C C . GLU A 1 72 ? 13.029 -0.628 -10.610 1.00 86.75 72 GLU A C 1
ATOM 581 O O . GLU A 1 72 ? 13.088 -1.769 -10.167 1.00 86.75 72 GLU A O 1
ATOM 586 N N . SER A 1 73 ? 12.052 0.206 -10.258 1.00 87.81 73 SER A N 1
ATOM 587 C CA . SER A 1 73 ? 10.853 -0.145 -9.498 1.00 87.81 73 SER A CA 1
ATOM 588 C C . SER A 1 73 ? 9.643 0.479 -10.182 1.00 87.81 73 SER A C 1
ATOM 590 O O . SER A 1 73 ? 9.790 1.458 -10.925 1.00 87.81 73 SER A O 1
ATOM 592 N N . THR A 1 74 ? 8.456 -0.060 -9.925 1.00 91.44 74 THR A N 1
ATOM 593 C CA . THR A 1 74 ? 7.214 0.562 -10.387 1.00 91.44 74 THR A CA 1
ATOM 594 C C . THR A 1 74 ? 6.706 1.513 -9.315 1.00 91.44 74 THR A C 1
ATOM 596 O O . THR A 1 74 ? 6.507 1.125 -8.163 1.00 91.44 74 THR A O 1
ATOM 599 N N . ILE A 1 75 ? 6.519 2.780 -9.680 1.00 93.06 75 ILE A N 1
ATOM 600 C CA . ILE A 1 75 ? 6.035 3.837 -8.794 1.00 93.06 75 ILE A CA 1
ATOM 601 C C . ILE A 1 75 ? 4.622 4.219 -9.220 1.00 93.06 75 ILE A C 1
ATOM 603 O O . ILE A 1 75 ? 4.402 4.706 -10.327 1.00 93.06 75 ILE A O 1
ATOM 607 N N . TYR A 1 76 ? 3.679 4.062 -8.300 1.00 94.06 76 TYR A N 1
ATOM 608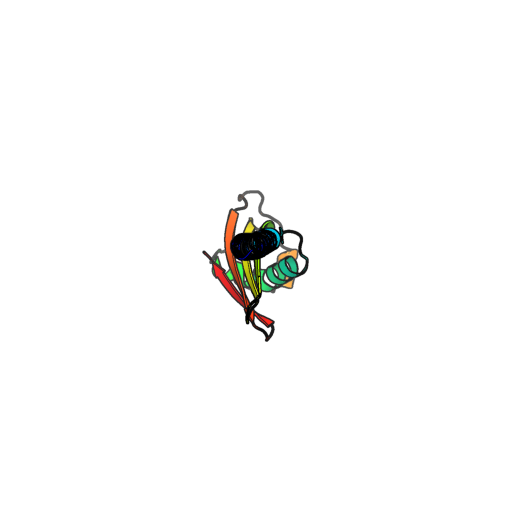 C CA . TYR A 1 76 ? 2.280 4.429 -8.459 1.00 94.06 76 TYR A CA 1
ATOM 609 C C . TYR A 1 76 ? 2.004 5.691 -7.640 1.00 94.06 76 TYR A C 1
ATOM 611 O O . TYR A 1 76 ? 1.932 5.657 -6.409 1.00 94.06 76 TYR A O 1
ATOM 619 N N . ASP A 1 77 ? 1.842 6.820 -8.320 1.00 94.44 77 ASP A N 1
ATOM 620 C CA . ASP A 1 77 ? 1.402 8.077 -7.725 1.00 94.44 77 ASP A CA 1
ATOM 621 C C . ASP A 1 77 ? -0.123 8.188 -7.855 1.00 94.44 77 ASP A C 1
ATOM 623 O O . ASP A 1 77 ? -0.671 8.378 -8.944 1.00 94.44 77 ASP A O 1
ATOM 627 N N . LEU A 1 78 ? -0.819 8.049 -6.725 1.00 95.38 78 LEU A N 1
ATOM 628 C CA . LEU A 1 78 ? -2.258 7.805 -6.681 1.00 95.38 78 LEU A CA 1
ATOM 629 C C . LEU A 1 78 ? -3.000 8.876 -5.878 1.00 95.38 78 LEU A C 1
ATOM 631 O O . LEU A 1 78 ? -2.517 9.381 -4.862 1.00 95.38 78 LEU A O 1
ATOM 635 N N . VAL A 1 79 ? -4.233 9.157 -6.297 1.00 96.69 79 VAL A N 1
ATOM 636 C CA . VAL A 1 79 ? -5.251 9.802 -5.462 1.00 96.69 79 VAL A CA 1
ATOM 637 C C . VAL A 1 79 ? -6.416 8.835 -5.334 1.00 96.69 79 VAL A C 1
ATOM 639 O O . VAL A 1 79 ? -7.078 8.513 -6.321 1.00 96.69 79 VAL A O 1
ATOM 642 N N . LEU A 1 80 ? -6.668 8.361 -4.117 1.00 96.75 80 LEU A N 1
ATOM 643 C CA . LEU A 1 80 ? -7.720 7.389 -3.828 1.00 96.75 80 LEU A CA 1
ATOM 644 C C . LEU A 1 80 ? -8.841 8.040 -3.031 1.00 96.75 80 LEU A C 1
ATOM 646 O O . LEU A 1 80 ? -8.588 8.691 -2.020 1.00 96.75 80 LEU A O 1
ATOM 650 N N . ARG A 1 81 ? -10.089 7.788 -3.423 1.00 96.50 81 ARG A N 1
ATOM 651 C CA . ARG A 1 81 ? -11.254 8.081 -2.594 1.00 96.50 81 ARG A CA 1
ATOM 652 C C . ARG A 1 81 ? -11.503 6.911 -1.661 1.00 96.50 81 ARG A C 1
ATOM 654 O O . ARG A 1 81 ? -11.819 5.804 -2.103 1.00 96.50 81 ARG A O 1
ATOM 661 N N . LEU A 1 82 ? -11.369 7.168 -0.367 1.00 96.25 82 LEU A N 1
ATOM 662 C CA . LEU A 1 82 ? -11.501 6.174 0.685 1.00 96.25 82 LEU A CA 1
ATOM 663 C C . LEU A 1 82 ? -12.762 6.419 1.512 1.00 96.25 82 LEU A C 1
ATOM 665 O O . LEU A 1 82 ? -12.944 7.486 2.105 1.00 96.25 82 LEU A O 1
ATOM 669 N N . ALA A 1 83 ? -13.612 5.399 1.603 1.00 95.44 83 ALA A N 1
ATOM 670 C CA . ALA A 1 83 ? -14.828 5.428 2.397 1.00 95.44 83 ALA A CA 1
ATOM 671 C C . ALA A 1 83 ? -14.581 4.838 3.800 1.00 95.44 83 ALA A C 1
ATOM 673 O O . ALA A 1 83 ? -14.104 3.704 3.918 1.00 95.44 83 ALA A O 1
ATOM 674 N N . PRO A 1 84 ? -14.927 5.560 4.879 1.00 94.19 84 PRO A N 1
ATOM 675 C CA . PRO A 1 84 ? -14.807 5.051 6.241 1.00 94.19 84 PRO A CA 1
ATOM 676 C C . PRO A 1 84 ? -15.772 3.884 6.482 1.00 94.19 84 PRO A C 1
ATOM 678 O O . PRO A 1 84 ? -16.891 3.854 5.965 1.00 94.19 84 PRO A O 1
ATOM 681 N N . THR A 1 85 ? -15.360 2.924 7.306 1.00 93.75 85 THR A N 1
ATOM 682 C CA . THR A 1 85 ? -16.167 1.750 7.675 1.00 93.75 85 THR A CA 1
ATOM 683 C C . THR A 1 85 ? -16.502 1.727 9.165 1.00 93.75 85 THR A C 1
ATOM 685 O O . THR A 1 85 ? -16.012 2.539 9.950 1.00 93.75 85 THR A O 1
ATOM 688 N N . SER A 1 86 ? -17.363 0.795 9.574 1.00 90.31 86 SER A N 1
ATOM 689 C CA . SER A 1 86 ? -17.641 0.523 10.991 1.00 90.31 86 SER A CA 1
ATOM 690 C C . SER A 1 86 ? -16.610 -0.397 11.663 1.00 90.31 86 SER A C 1
ATOM 692 O O . SER A 1 86 ? -16.632 -0.551 12.884 1.00 90.31 86 SER A O 1
ATOM 694 N N . CYS A 1 87 ? -15.707 -1.014 10.896 1.00 90.88 87 CYS A N 1
ATOM 695 C CA . CYS A 1 87 ? -14.709 -1.943 11.421 1.00 90.88 87 CYS A CA 1
ATOM 696 C C . CYS A 1 87 ? -13.571 -1.206 12.128 1.00 90.88 87 CYS A C 1
ATOM 698 O O . CYS A 1 87 ? -13.023 -0.240 11.599 1.00 90.88 87 CYS A O 1
ATOM 700 N N . LYS A 1 88 ? -13.174 -1.693 13.306 1.00 89.38 88 LYS A N 1
ATOM 701 C CA . LYS A 1 88 ? -11.999 -1.187 14.029 1.00 89.38 88 LYS A CA 1
ATOM 702 C C . LYS A 1 88 ? -10.718 -1.770 13.433 1.00 89.38 88 LYS A C 1
ATOM 704 O O . LYS A 1 88 ? -10.714 -2.919 13.022 1.00 89.38 88 LYS A O 1
ATOM 709 N N . MET A 1 89 ? -9.622 -1.013 13.470 1.00 85.00 89 MET A N 1
ATOM 710 C CA . MET A 1 89 ? -8.312 -1.453 12.953 1.00 85.00 89 MET A CA 1
ATOM 711 C C . MET A 1 89 ? -7.752 -2.703 13.666 1.00 85.00 89 MET A C 1
ATOM 713 O O . MET A 1 89 ? -6.987 -3.470 13.089 1.00 85.00 89 MET A O 1
ATOM 717 N N . LYS A 1 90 ? -8.102 -2.912 14.943 1.00 79.50 90 LYS A N 1
ATOM 718 C CA . LYS A 1 90 ? -7.509 -3.969 15.774 1.00 79.50 90 LYS A CA 1
ATOM 719 C C . LYS A 1 90 ? -7.938 -5.369 15.311 1.00 79.5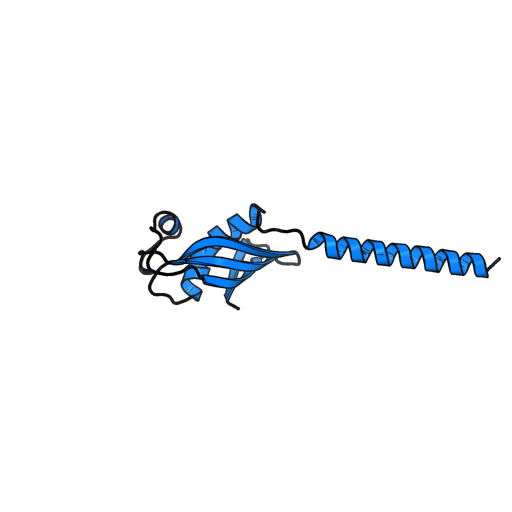0 90 LYS A C 1
ATOM 721 O O . LYS A 1 90 ? -9.123 -5.685 15.343 1.00 79.50 90 LYS A O 1
ATOM 726 N N . GLY A 1 91 ? -6.955 -6.209 14.981 1.00 69.88 91 GLY A N 1
ATOM 727 C CA . GLY A 1 91 ? -7.121 -7.661 14.825 1.00 69.88 91 GLY A CA 1
ATOM 728 C C . GLY A 1 91 ? -7.645 -8.143 13.470 1.00 69.88 91 GLY A C 1
ATOM 729 O O . GLY A 1 91 ? -7.998 -9.314 13.352 1.00 69.88 91 GLY A O 1
ATOM 730 N N . LEU A 1 92 ? -7.713 -7.283 12.450 1.00 71.12 92 LEU A N 1
ATOM 731 C CA . LEU A 1 92 ? -8.239 -7.671 11.139 1.00 71.12 92 LEU A CA 1
ATOM 732 C C . LEU A 1 92 ? -7.131 -8.062 10.158 1.00 71.12 92 LEU A C 1
ATOM 734 O O . LEU A 1 92 ? -6.086 -7.420 10.076 1.00 71.12 92 LEU A O 1
ATOM 738 N N . LYS A 1 93 ? -7.400 -9.128 9.397 1.00 71.56 93 LYS A N 1
ATOM 739 C CA . LYS A 1 93 ? -6.579 -9.588 8.271 1.00 71.56 93 LYS A CA 1
ATOM 740 C C . LYS A 1 93 ? -7.047 -8.905 6.983 1.00 71.56 93 LYS A C 1
ATOM 742 O O . LYS A 1 93 ? -8.185 -8.443 6.898 1.00 71.56 93 LYS A O 1
ATOM 747 N N . ARG A 1 94 ? -6.195 -8.902 5.954 1.00 68.94 94 ARG A N 1
ATOM 748 C CA . ARG A 1 94 ? -6.482 -8.332 4.624 1.00 68.94 94 ARG A CA 1
ATOM 749 C C . ARG A 1 94 ? -7.848 -8.762 4.066 1.00 68.94 94 ARG A C 1
ATOM 751 O O . ARG A 1 94 ? -8.653 -7.917 3.684 1.00 68.94 94 ARG A O 1
ATOM 758 N N . SER A 1 95 ? -8.157 -10.059 4.132 1.00 67.06 95 SER A N 1
ATOM 759 C CA . SER A 1 95 ? -9.418 -10.645 3.645 1.00 67.06 95 SER A CA 1
ATOM 760 C C . SER A 1 95 ? -10.675 -10.151 4.376 1.00 67.06 95 SER A C 1
ATOM 762 O O . SER A 1 95 ? -11.793 -10.303 3.882 1.00 67.06 95 SER A O 1
ATOM 764 N N . SER A 1 96 ? -10.524 -9.540 5.552 1.00 75.44 96 SER A N 1
ATOM 765 C CA . SER A 1 96 ? -11.641 -9.004 6.326 1.00 75.44 96 SER A CA 1
ATOM 766 C C . SER A 1 96 ? -12.067 -7.607 5.875 1.00 75.44 96 SER A C 1
ATOM 768 O O . SER A 1 96 ? -13.216 -7.238 6.122 1.00 75.44 96 SER A O 1
ATOM 770 N N . ILE A 1 97 ? -11.197 -6.842 5.196 1.00 80.88 97 ILE A N 1
ATOM 771 C CA . ILE A 1 97 ? -11.507 -5.460 4.793 1.00 80.88 97 ILE A CA 1
ATOM 772 C C . ILE A 1 97 ? -12.734 -5.454 3.880 1.00 80.88 97 ILE A C 1
ATOM 774 O O . ILE A 1 97 ? -13.674 -4.712 4.149 1.00 80.88 97 ILE A O 1
ATOM 778 N N . GLY A 1 98 ? -12.804 -6.354 2.891 1.00 80.88 98 GLY A N 1
ATOM 779 C CA . GLY A 1 98 ? -13.939 -6.484 1.965 1.00 80.88 98 GLY A CA 1
ATOM 780 C C . GLY A 1 98 ? -15.297 -6.720 2.642 1.00 80.88 98 GLY A C 1
ATOM 781 O O . GLY A 1 98 ? -16.325 -6.286 2.126 1.00 80.88 98 GLY A O 1
ATOM 782 N N . LYS A 1 99 ? -15.329 -7.280 3.857 1.00 85.06 99 LYS A N 1
ATOM 783 C CA . LYS A 1 99 ? -16.571 -7.554 4.608 1.00 85.06 99 LYS A CA 1
ATOM 784 C C . LYS A 1 99 ? -17.084 -6.354 5.417 1.00 85.06 99 LYS A C 1
ATOM 786 O O . LYS A 1 99 ? -18.217 -6.365 5.891 1.00 85.06 99 LYS A O 1
ATOM 791 N N . CYS A 1 100 ? -16.284 -5.300 5.572 1.00 88.38 100 CYS A N 1
ATOM 792 C CA . CYS A 1 100 ? -16.629 -4.158 6.419 1.00 88.38 100 CYS A CA 1
ATOM 793 C C . CYS A 1 100 ? -17.696 -3.250 5.792 1.00 88.38 100 CYS A C 1
ATOM 795 O O . CYS A 1 100 ? -17.520 -2.731 4.693 1.00 88.38 100 CYS A O 1
ATOM 797 N N . LYS A 1 101 ? -18.810 -3.001 6.484 1.00 91.31 101 LYS A N 1
ATOM 798 C CA . LYS A 1 101 ? -19.842 -2.089 5.966 1.00 91.31 101 LYS A CA 1
ATOM 799 C C . LYS A 1 101 ? -19.344 -0.640 5.992 1.00 91.31 101 LYS A C 1
ATOM 801 O O . LYS A 1 101 ? -18.720 -0.207 6.966 1.00 91.31 101 LYS A O 1
ATOM 806 N N . ARG A 1 102 ? -19.631 0.109 4.923 1.00 93.06 102 ARG A N 1
ATOM 807 C CA . ARG A 1 102 ? -19.375 1.554 4.861 1.00 93.06 102 ARG A CA 1
ATOM 808 C C . ARG A 1 102 ? -20.177 2.257 5.954 1.00 93.06 102 ARG A C 1
ATOM 810 O O . ARG A 1 102 ? -21.355 1.969 6.157 1.00 93.06 102 ARG A O 1
ATOM 817 N N . ASN A 1 103 ? -19.542 3.190 6.650 1.00 92.94 103 ASN A N 1
ATOM 818 C CA . ASN A 1 103 ? -20.206 4.045 7.617 1.00 92.94 103 ASN A CA 1
ATOM 819 C C . ASN A 1 103 ? -20.786 5.270 6.899 1.00 92.94 103 ASN A C 1
ATOM 821 O O . ASN A 1 103 ? -20.064 6.219 6.613 1.00 92.94 103 ASN A O 1
ATOM 825 N N . MET A 1 104 ? -22.096 5.257 6.640 1.00 90.56 104 MET A N 1
ATOM 826 C CA . MET A 1 104 ? -22.792 6.338 5.925 1.00 90.56 104 MET A CA 1
ATOM 827 C C . MET A 1 104 ? -22.823 7.674 6.685 1.00 90.56 104 MET A C 1
ATOM 829 O O . MET A 1 104 ? -23.094 8.706 6.081 1.00 90.56 104 MET A O 1
ATOM 833 N N . LYS A 1 105 ? -22.527 7.684 7.994 1.00 91.44 105 LYS A N 1
ATOM 834 C CA . LYS A 1 105 ? -22.472 8.921 8.793 1.00 91.44 105 LYS A CA 1
ATOM 835 C C . LYS A 1 105 ? -21.207 9.738 8.529 1.00 91.44 105 LYS A C 1
ATOM 837 O O . LYS A 1 105 ? -21.161 10.913 8.871 1.00 91.44 105 LYS A O 1
ATOM 842 N N . GLN A 1 106 ? -20.171 9.114 7.970 1.00 92.00 106 GLN A N 1
ATOM 843 C CA . GLN A 1 106 ? -18.895 9.758 7.687 1.00 92.00 106 GLN A CA 1
ATOM 844 C C . GLN A 1 106 ? -18.703 9.889 6.174 1.00 92.00 106 GLN A C 1
ATOM 846 O O . GLN A 1 106 ? -18.983 8.965 5.406 1.00 92.00 106 GLN A O 1
ATOM 851 N N . LYS A 1 107 ? -18.216 11.053 5.739 1.00 94.00 107 LYS A N 1
ATOM 852 C CA . LYS A 1 107 ? -17.961 11.316 4.322 1.00 94.00 107 LYS A CA 1
ATOM 853 C C . LYS A 1 107 ? -16.693 10.579 3.858 1.00 94.00 107 LYS A C 1
ATOM 855 O O . LYS A 1 107 ? -15.750 10.459 4.644 1.00 94.00 107 LYS A O 1
ATOM 860 N N . PRO A 1 108 ? -16.656 10.084 2.607 1.00 95.56 108 PRO A N 1
ATOM 861 C CA . PRO A 1 108 ? -15.415 9.649 1.980 1.00 95.56 108 PRO A CA 1
ATOM 862 C C . PRO A 1 108 ? -14.402 10.791 1.931 1.00 95.56 108 PRO A C 1
ATOM 864 O O . PRO A 1 108 ? -14.783 11.964 1.923 1.00 95.56 108 PRO A O 1
ATOM 867 N N . LYS A 1 109 ? -13.121 10.440 1.884 1.00 95.75 109 LYS A N 1
ATOM 868 C CA . LYS A 1 109 ? -12.025 11.401 1.763 1.00 95.75 109 LYS A CA 1
ATOM 869 C C . LYS A 1 109 ? -11.081 10.993 0.645 1.00 95.75 109 LYS A C 1
ATOM 871 O O . LYS A 1 109 ? -10.839 9.802 0.457 1.00 95.75 109 LYS A O 1
ATOM 876 N N . ASP A 1 110 ? -10.533 11.984 -0.038 1.00 97.06 110 ASP A N 1
ATOM 877 C CA . ASP A 1 110 ? -9.510 11.768 -1.051 1.00 97.06 110 ASP A CA 1
ATOM 878 C C . ASP A 1 110 ? -8.137 11.785 -0.366 1.00 97.06 110 ASP A C 1
ATOM 880 O O . ASP A 1 110 ? -7.859 12.641 0.475 1.00 97.06 110 ASP A O 1
ATOM 884 N N . VAL A 1 111 ? -7.309 10.785 -0.661 1.00 97.25 111 VAL A N 1
ATOM 885 C CA . VAL A 1 111 ? -5.990 10.584 -0.057 1.00 97.25 111 VAL A CA 1
ATOM 886 C C . VAL A 1 111 ? -4.967 10.464 -1.171 1.00 97.25 111 VAL A C 1
ATOM 888 O O . VAL A 1 111 ? -5.055 9.559 -2.002 1.00 97.25 111 VAL A O 1
ATOM 891 N N . ALA A 1 112 ? -4.003 11.380 -1.174 1.00 97.44 112 ALA A N 1
ATOM 892 C CA . ALA A 1 112 ? -2.848 11.316 -2.051 1.00 97.44 112 ALA A CA 1
ATOM 893 C C . ALA A 1 112 ? -1.784 10.408 -1.425 1.00 97.44 112 ALA A C 1
ATOM 895 O O . ALA A 1 112 ? -1.454 10.533 -0.243 1.00 97.44 112 ALA A O 1
ATOM 896 N N . LEU A 1 113 ? -1.261 9.473 -2.210 1.00 97.50 113 LEU A N 1
ATOM 897 C CA . LEU A 1 113 ? -0.250 8.531 -1.750 1.00 97.50 113 LEU A CA 1
ATOM 898 C C . LEU A 1 113 ? 0.654 8.079 -2.891 1.00 97.50 113 LEU A C 1
ATOM 900 O O . LEU A 1 113 ? 0.323 8.222 -4.068 1.00 97.50 113 LEU A O 1
ATOM 904 N N . ARG A 1 114 ? 1.810 7.544 -2.515 1.00 96.56 114 ARG A N 1
ATOM 905 C CA . ARG A 1 114 ? 2.756 6.877 -3.400 1.00 96.56 114 ARG A CA 1
ATOM 906 C C . ARG A 1 114 ? 2.906 5.428 -2.953 1.00 96.56 114 ARG A C 1
ATOM 908 O O . ARG A 1 114 ? 3.141 5.173 -1.769 1.00 9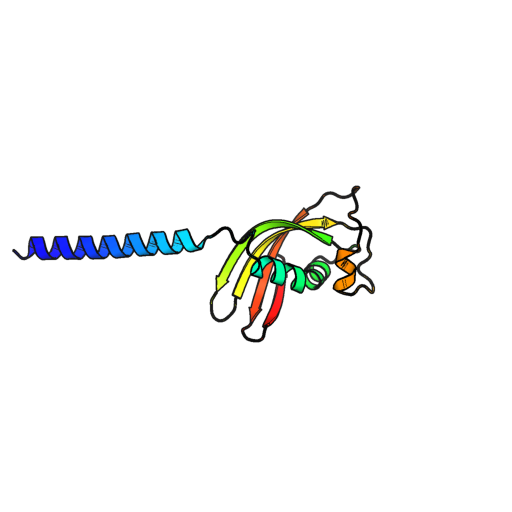6.56 114 ARG A O 1
ATOM 915 N N . ILE A 1 115 ? 2.760 4.502 -3.893 1.00 96.50 115 ILE A N 1
ATOM 916 C CA . ILE A 1 115 ? 3.112 3.093 -3.710 1.00 96.50 115 ILE A CA 1
ATOM 917 C C . ILE A 1 115 ? 4.334 2.817 -4.572 1.00 96.50 115 ILE A C 1
ATOM 919 O O . ILE A 1 115 ? 4.350 3.212 -5.734 1.00 96.50 115 ILE A O 1
ATOM 923 N N . SER A 1 116 ? 5.335 2.141 -4.021 1.00 94.75 116 SER A N 1
ATOM 924 C CA . SER A 1 116 ? 6.464 1.646 -4.807 1.00 94.75 116 SER A CA 1
ATOM 925 C C . SER A 1 116 ? 6.537 0.131 -4.706 1.00 94.75 116 SER A C 1
ATOM 927 O O . SER A 1 116 ? 6.437 -0.428 -3.613 1.00 94.75 116 SER A O 1
ATOM 929 N N . GLU A 1 117 ? 6.732 -0.517 -5.845 1.00 94.69 117 GLU A N 1
ATOM 930 C CA . GLU A 1 117 ? 6.892 -1.958 -5.983 1.00 94.69 117 GLU A CA 1
ATOM 931 C C . GLU A 1 117 ? 8.303 -2.263 -6.489 1.00 94.69 117 GLU A C 1
ATOM 933 O O . GLU A 1 117 ? 8.691 -1.851 -7.584 1.00 94.69 117 GLU A O 1
ATOM 938 N N . SER A 1 118 ? 9.105 -2.948 -5.672 1.00 93.06 118 SER A N 1
ATOM 939 C CA . SER A 1 118 ? 10.443 -3.384 -6.084 1.00 93.06 118 SER A CA 1
ATOM 940 C C . SER A 1 118 ? 10.379 -4.539 -7.086 1.00 93.06 118 SER A C 1
ATOM 942 O O . SER A 1 118 ? 9.398 -5.274 -7.138 1.00 93.06 118 SER A O 1
ATOM 944 N N . MET A 1 119 ? 11.497 -4.817 -7.765 1.00 88.12 119 MET A N 1
ATOM 945 C CA . MET A 1 119 ? 11.644 -6.013 -8.615 1.00 88.12 119 MET A CA 1
ATOM 946 C C . MET A 1 119 ? 11.403 -7.347 -7.879 1.00 88.12 119 MET A C 1
ATOM 948 O O . MET A 1 119 ? 11.192 -8.374 -8.512 1.00 88.12 119 MET A O 1
ATOM 952 N N . THR A 1 120 ? 11.458 -7.351 -6.543 1.00 91.44 120 THR A N 1
ATOM 953 C CA . THR A 1 120 ? 11.173 -8.526 -5.700 1.00 91.44 120 THR A CA 1
ATOM 954 C C . THR A 1 120 ? 9.704 -8.626 -5.265 1.00 91.44 120 THR A C 1
ATOM 956 O O . THR A 1 120 ? 9.377 -9.498 -4.462 1.00 91.44 120 THR A O 1
ATOM 959 N N . GLY A 1 121 ? 8.832 -7.725 -5.732 1.00 90.12 121 GLY A N 1
ATOM 960 C CA . GLY A 1 121 ? 7.419 -7.648 -5.339 1.00 90.12 121 GLY A CA 1
ATOM 961 C C . GLY A 1 121 ? 7.187 -7.029 -3.956 1.00 90.12 121 GLY A C 1
ATOM 962 O O . GLY A 1 121 ? 6.112 -7.167 -3.371 1.00 90.12 121 GLY A O 1
ATOM 963 N N . LYS A 1 122 ? 8.192 -6.365 -3.366 1.00 93.81 122 LYS A N 1
ATOM 964 C CA . LYS A 1 122 ? 8.026 -5.697 -2.069 1.00 93.81 122 LYS A CA 1
ATOM 965 C C . LYS A 1 122 ? 7.335 -4.354 -2.274 1.00 93.81 122 LYS A C 1
ATOM 967 O O . LYS A 1 122 ? 7.885 -3.469 -2.924 1.00 93.81 122 LYS A O 1
ATOM 972 N N . LEU A 1 123 ? 6.188 -4.189 -1.620 1.00 95.19 123 LEU A N 1
ATOM 973 C CA . LEU A 1 123 ? 5.426 -2.943 -1.616 1.00 95.19 123 LEU A CA 1
ATOM 974 C C . LEU A 1 123 ? 5.840 -2.012 -0.470 1.00 95.19 123 LEU A C 1
ATOM 976 O O . LEU A 1 123 ? 6.004 -2.435 0.681 1.00 95.19 123 LEU A O 1
ATOM 980 N N . THR A 1 124 ? 5.940 -0.721 -0.771 1.00 95.94 124 THR A N 1
ATOM 981 C CA . THR A 1 124 ? 6.043 0.363 0.212 1.00 95.94 124 THR A CA 1
ATOM 982 C C . THR A 1 124 ? 4.946 1.394 -0.028 1.00 95.94 124 THR A C 1
ATOM 984 O O . THR A 1 124 ? 4.541 1.628 -1.159 1.00 95.94 124 THR A O 1
ATOM 987 N N . VAL A 1 125 ? 4.436 1.999 1.049 1.00 96.62 125 VAL A N 1
ATOM 988 C CA . VAL A 1 125 ? 3.355 2.996 0.990 1.00 96.62 125 VAL A CA 1
ATOM 989 C C . VAL A 1 125 ? 3.760 4.257 1.738 1.00 96.62 125 VAL A C 1
ATOM 991 O O . VAL A 1 125 ? 4.109 4.205 2.925 1.00 96.62 125 VAL A O 1
ATOM 994 N N . GLU A 1 126 ? 3.612 5.393 1.068 1.00 96.56 126 GLU A N 1
ATOM 995 C CA . GLU A 1 126 ? 3.860 6.731 1.596 1.00 96.56 126 GLU A CA 1
ATOM 996 C C . GLU A 1 126 ? 2.624 7.610 1.383 1.00 96.56 126 GLU A C 1
ATOM 998 O O . GLU A 1 126 ? 2.108 7.716 0.274 1.00 96.56 126 GLU A O 1
ATOM 1003 N N . LEU A 1 127 ? 2.118 8.224 2.455 1.00 95.31 127 LEU A N 1
ATOM 1004 C CA . LEU A 1 127 ? 1.053 9.227 2.355 1.00 95.31 127 LEU A CA 1
ATOM 1005 C C . LEU A 1 127 ? 1.685 10.589 2.059 1.00 95.31 127 LEU A C 1
ATOM 1007 O O . LEU A 1 127 ? 2.722 10.900 2.646 1.00 95.31 127 LEU A O 1
ATOM 1011 N N . LYS A 1 128 ? 1.055 11.370 1.180 1.00 93.00 128 LYS A N 1
ATOM 1012 C CA . LYS A 1 128 ? 1.470 12.738 0.844 1.00 93.00 128 LYS A CA 1
ATOM 1013 C C . LYS A 1 128 ? 0.697 13.772 1.655 1.00 93.00 128 LYS A C 1
ATOM 1015 O O . LYS A 1 128 ? -0.484 13.503 1.979 1.00 93.00 128 LYS A O 1
#

Radius of gyration: 21.58 Å; chains: 1; bounding box: 47×36×68 Å

pLDDT: mean 85.31, std 11.99, range [51.69, 97.5]